Protein AF-A0ABD3X129-F1 (afdb_monomer)

Foldseek 3Di:
DVVVVVVVVVVCCVLPPDPDDDPVCVVVVVVQQQDADPPPRDRVVVVVVVVVVVVVVCVVPPVVPPPPDDDDDDPPDPPQQVVCPPPVNVVVDPDPPDGHGPVPDDDPVPDDDD

Solvent-accessible surface area (backbone atoms only — not comparable to full-atom values): 7382 Å² total; per-residue (Å²): 107,75,70,56,51,51,53,51,54,52,51,47,50,71,76,58,68,76,78,82,68,57,80,89,51,38,66,60,53,52,55,54,30,68,35,62,39,90,86,80,65,43,36,44,49,54,53,56,52,51,51,60,59,52,54,69,67,49,62,70,56,58,64,68,69,73,61,80,83,72,81,95,83,76,86,81,68,89,54,53,41,53,74,51,67,32,79,89,34,50,86,76,44,93,45,95,89,66,68,58,43,63,92,76,52,78,59,76,90,71,65,77,87,126

Radius of gyration: 20.11 Å; Cα contacts (8 Å, |Δi|>4): 41; chains: 1; bounding box: 47×36×54 Å

Structure (mmCIF, N/CA/C/O backbone):
data_AF-A0ABD3X129-F1
#
_entry.id   AF-A0ABD3X129-F1
#
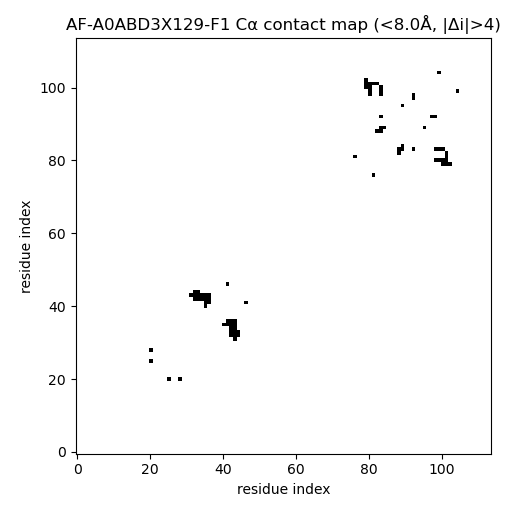loop_
_atom_site.group_PDB
_atom_site.id
_atom_site.type_symbol
_atom_site.label_atom_id
_atom_site.label_alt_id
_atom_site.label_comp_id
_atom_site.label_asym_id
_atom_site.label_entity_id
_atom_site.label_seq_id
_atom_site.pdbx_PDB_ins_code
_atom_site.Cartn_x
_atom_site.Cartn_y
_atom_site.Cartn_z
_atom_site.occupancy
_atom_site.B_iso_or_equiv
_atom_site.auth_seq_id
_atom_site.auth_comp_id
_atom_site.auth_asym_id
_atom_site.auth_atom_id
_atom_site.pdbx_PDB_model_num
ATOM 1 N N . GLU A 1 1 ? 12.332 -19.455 -6.884 1.00 67.25 1 GLU A N 1
ATOM 2 C CA . GLU A 1 1 ? 11.053 -18.719 -6.993 1.00 67.25 1 GLU A CA 1
ATOM 3 C C . GLU A 1 1 ? 10.023 -19.166 -5.957 1.00 67.25 1 GLU A C 1
ATOM 5 O O . GLU A 1 1 ? 9.896 -18.482 -4.957 1.00 67.25 1 GLU A O 1
ATOM 10 N N . GLN A 1 2 ? 9.374 -20.333 -6.084 1.00 81.44 2 GLN A N 1
ATOM 11 C CA . GLN A 1 2 ? 8.295 -20.750 -5.156 1.00 81.44 2 GLN A CA 1
ATOM 12 C C . GLN A 1 2 ? 8.686 -20.782 -3.665 1.00 81.44 2 GLN A C 1
ATOM 14 O O . GLN A 1 2 ? 7.878 -20.457 -2.804 1.00 81.44 2 GLN A O 1
ATOM 19 N N . TYR A 1 3 ? 9.927 -21.161 -3.350 1.00 81.44 3 TYR A N 1
ATOM 20 C CA . TYR A 1 3 ? 10.426 -21.177 -1.971 1.00 81.44 3 TYR A CA 1
ATOM 21 C C . TYR A 1 3 ? 10.643 -19.768 -1.395 1.00 81.44 3 TYR A C 1
ATOM 23 O O . TYR A 1 3 ? 10.397 -19.553 -0.215 1.00 81.44 3 TYR A O 1
ATOM 31 N N . ILE A 1 4 ? 11.074 -18.813 -2.227 1.00 83.25 4 ILE A N 1
ATOM 32 C CA . ILE A 1 4 ? 11.236 -17.404 -1.834 1.00 83.25 4 ILE A CA 1
ATOM 33 C C . ILE A 1 4 ? 9.853 -16.813 -1.572 1.00 83.25 4 ILE A C 1
ATOM 35 O O . ILE A 1 4 ? 9.607 -16.311 -0.483 1.00 83.25 4 ILE A O 1
ATOM 39 N N . PHE A 1 5 ? 8.926 -17.031 -2.506 1.00 85.19 5 PHE A N 1
ATOM 40 C CA . PHE A 1 5 ? 7.536 -16.611 -2.371 1.00 85.19 5 PHE A CA 1
ATOM 41 C C . PHE A 1 5 ? 6.872 -17.152 -1.098 1.00 85.19 5 PHE A C 1
ATOM 43 O O . PHE A 1 5 ? 6.124 -16.441 -0.434 1.00 85.19 5 PHE A O 1
ATOM 50 N N . LEU A 1 6 ? 7.158 -18.400 -0.710 1.00 90.56 6 LEU A N 1
ATOM 51 C CA . LEU A 1 6 ? 6.627 -18.966 0.532 1.00 90.56 6 LEU A CA 1
ATOM 52 C C . LEU A 1 6 ? 7.117 -18.194 1.765 1.00 90.56 6 LEU A C 1
ATOM 54 O O . LEU A 1 6 ? 6.330 -17.935 2.672 1.00 90.56 6 LEU A O 1
ATOM 58 N N . HIS A 1 7 ? 8.398 -17.824 1.804 1.00 87.88 7 HIS A N 1
ATOM 59 C CA . HIS A 1 7 ? 8.946 -17.020 2.898 1.00 87.88 7 HIS A CA 1
ATOM 60 C C . HIS A 1 7 ? 8.384 -15.604 2.897 1.00 87.88 7 HIS A C 1
ATOM 62 O O . HIS A 1 7 ? 8.006 -15.122 3.958 1.00 87.88 7 HIS A O 1
ATOM 68 N N . GLU A 1 8 ? 8.254 -14.976 1.729 1.00 83.69 8 GLU A N 1
ATOM 69 C CA . GLU A 1 8 ? 7.620 -13.659 1.584 1.00 83.69 8 GLU A CA 1
ATOM 70 C C . GLU A 1 8 ? 6.174 -13.686 2.082 1.00 83.69 8 GLU A C 1
ATOM 72 O O . GLU A 1 8 ? 5.809 -12.886 2.937 1.00 83.69 8 GLU A O 1
ATOM 77 N N . THR A 1 9 ? 5.395 -14.686 1.664 1.00 86.94 9 THR A N 1
ATOM 78 C CA . THR A 1 9 ? 4.004 -14.876 2.102 1.00 86.94 9 THR A CA 1
ATOM 79 C C . THR A 1 9 ? 3.910 -15.056 3.620 1.00 86.94 9 THR A C 1
ATOM 81 O O . THR A 1 9 ? 2.992 -14.550 4.260 1.00 86.94 9 THR A O 1
ATOM 84 N N . LEU A 1 10 ? 4.847 -15.793 4.227 1.00 89.00 10 LEU A N 1
ATOM 85 C CA . LEU A 1 10 ? 4.865 -16.002 5.677 1.00 89.00 10 LEU A CA 1
ATOM 86 C C . LEU A 1 10 ? 5.238 -14.730 6.440 1.00 89.00 10 LEU A C 1
ATOM 88 O O . LEU A 1 10 ? 4.653 -14.461 7.489 1.00 89.00 10 LEU A O 1
ATOM 92 N N . VAL A 1 11 ? 6.199 -13.960 5.927 1.00 87.25 11 VAL A N 1
ATOM 93 C CA . VAL A 1 11 ? 6.582 -12.666 6.499 1.00 87.25 11 VAL A CA 1
ATOM 94 C C . VAL A 1 11 ? 5.416 -11.690 6.399 1.00 87.25 11 VAL A C 1
ATOM 96 O O . VAL A 1 11 ? 5.046 -11.097 7.407 1.00 87.25 11 VAL A O 1
ATOM 99 N N . GLU A 1 12 ? 4.786 -11.586 5.230 1.00 84.81 12 GLU A N 1
ATOM 100 C CA . GLU A 1 12 ? 3.608 -10.749 5.009 1.00 84.81 12 GLU A CA 1
ATOM 101 C C . GLU A 1 12 ? 2.481 -11.124 5.977 1.00 84.81 12 GLU A C 1
ATOM 103 O O . GLU A 1 12 ? 1.980 -10.273 6.711 1.00 84.81 12 GLU A O 1
ATOM 108 N N . ALA A 1 13 ? 2.143 -12.413 6.073 1.00 86.44 13 ALA A N 1
ATOM 109 C CA . ALA A 1 13 ? 1.110 -12.886 6.986 1.00 86.44 13 ALA A CA 1
ATOM 110 C C . ALA A 1 13 ? 1.433 -12.555 8.452 1.00 86.44 13 ALA A C 1
ATOM 112 O O . ALA A 1 13 ? 0.535 -12.183 9.206 1.00 86.44 13 ALA A O 1
ATOM 113 N N . LEU A 1 14 ? 2.697 -12.662 8.872 1.00 85.50 14 LEU A N 1
ATOM 114 C CA . LEU A 1 14 ? 3.113 -12.340 10.237 1.00 85.50 14 LEU A CA 1
ATOM 115 C C . LEU A 1 14 ? 3.041 -10.834 10.531 1.00 85.50 14 LEU A C 1
ATOM 117 O O . LEU A 1 14 ? 2.695 -10.457 11.649 1.00 85.50 14 LEU A O 1
ATOM 121 N N . MET A 1 15 ? 3.327 -9.989 9.540 1.00 81.06 15 MET A N 1
ATOM 122 C CA . MET A 1 15 ? 3.307 -8.528 9.679 1.00 81.06 15 MET A CA 1
ATOM 123 C C . MET A 1 15 ? 1.895 -7.925 9.542 1.00 81.06 15 MET A C 1
ATOM 125 O O . MET A 1 15 ? 1.606 -6.925 10.197 1.00 81.06 15 MET A O 1
ATOM 129 N N . LEU A 1 16 ? 1.012 -8.529 8.733 1.00 78.00 16 LEU A N 1
ATOM 130 C CA . LEU A 1 16 ? -0.314 -7.997 8.361 1.00 78.00 16 LEU A CA 1
ATOM 131 C C . LEU A 1 16 ? -1.509 -8.750 8.968 1.00 78.00 16 LEU A C 1
ATOM 133 O O . LEU A 1 16 ? -2.660 -8.478 8.620 1.00 78.00 16 LEU A O 1
ATOM 137 N N . SER A 1 17 ? -1.275 -9.710 9.863 1.00 68.12 17 SER A N 1
ATOM 138 C CA . SER A 1 17 ? -2.347 -10.513 10.465 1.00 68.12 17 SER A CA 1
ATOM 139 C C . SER A 1 17 ? -3.480 -9.650 11.054 1.00 68.12 17 SER A C 1
ATOM 141 O O . SER A 1 17 ? -3.286 -8.960 12.051 1.00 68.12 17 SER A O 1
ATOM 143 N N . GLY A 1 18 ? -4.694 -9.770 10.495 1.00 70.75 18 GLY A N 1
ATOM 144 C CA . GLY A 1 18 ? -5.937 -9.306 11.131 1.00 70.75 18 GLY A CA 1
ATOM 145 C C . GLY A 1 18 ? -6.474 -7.931 10.716 1.00 70.75 18 GLY A C 1
ATOM 146 O O . GLY A 1 18 ? -7.262 -7.361 11.467 1.00 70.75 18 GLY A O 1
ATOM 147 N N . THR A 1 19 ? -6.102 -7.402 9.546 1.00 77.50 19 THR A N 1
ATOM 148 C CA . THR A 1 19 ? -6.636 -6.120 9.031 1.00 77.50 19 THR A CA 1
ATOM 149 C C . THR A 1 19 ? -8.083 -6.209 8.527 1.00 77.50 19 THR A C 1
ATOM 151 O O . THR A 1 19 ? -8.805 -5.207 8.522 1.00 77.50 19 THR A O 1
ATOM 154 N N . ASP A 1 20 ? -8.553 -7.406 8.167 1.00 82.75 20 ASP A N 1
ATOM 155 C CA . ASP A 1 20 ? -9.934 -7.624 7.742 1.00 82.75 20 ASP A CA 1
ATOM 156 C C . ASP A 1 20 ? -10.917 -7.451 8.905 1.00 82.75 20 ASP A C 1
ATOM 158 O O . ASP A 1 20 ? -10.908 -8.185 9.896 1.00 82.75 20 ASP A O 1
ATOM 162 N N . THR A 1 21 ? -11.832 -6.494 8.753 1.00 84.81 21 THR A N 1
ATOM 163 C CA . THR A 1 21 ? -12.859 -6.194 9.752 1.00 84.81 21 THR A CA 1
ATOM 164 C C . THR A 1 21 ? -14.250 -6.317 9.144 1.00 84.81 21 THR A C 1
ATOM 166 O O . THR A 1 21 ? -14.584 -5.663 8.157 1.00 84.81 21 THR A O 1
ATOM 169 N N . ALA A 1 22 ? -15.102 -7.132 9.766 1.00 89.19 22 ALA A N 1
ATOM 170 C CA . ALA A 1 22 ? -16.511 -7.209 9.402 1.00 89.19 22 ALA A CA 1
ATOM 171 C C . ALA A 1 22 ? -17.230 -5.873 9.688 1.00 89.19 22 ALA A C 1
ATOM 173 O O . ALA A 1 22 ? -16.934 -5.185 10.668 1.00 89.19 22 ALA A O 1
ATOM 174 N N . SER A 1 23 ? -18.193 -5.499 8.839 1.00 88.62 23 SER A N 1
ATOM 175 C CA . SER A 1 23 ? -18.838 -4.174 8.891 1.00 88.62 23 SER A CA 1
ATOM 176 C C . SER A 1 23 ? -19.522 -3.859 10.227 1.00 88.62 23 SER A C 1
ATOM 178 O O . SER A 1 23 ? -19.632 -2.691 10.589 1.00 88.62 23 SER A O 1
ATOM 180 N N . ASP A 1 24 ? -19.993 -4.873 10.948 1.00 92.31 24 ASP A N 1
ATOM 181 C CA . ASP A 1 24 ? -20.614 -4.757 12.271 1.00 92.31 24 ASP A CA 1
ATOM 182 C C . ASP A 1 24 ? -19.605 -4.391 13.370 1.00 92.31 24 ASP A C 1
ATOM 184 O O . ASP A 1 24 ? -19.961 -3.736 14.349 1.00 92.31 24 ASP A O 1
ATOM 188 N N . LYS A 1 25 ? -18.335 -4.768 13.193 1.00 90.06 25 LYS A N 1
ATOM 189 C CA . LYS A 1 25 ? -17.239 -4.487 14.130 1.00 90.06 25 LYS A CA 1
ATOM 190 C C . LYS A 1 25 ? -16.483 -3.204 13.802 1.00 90.06 25 LYS A C 1
ATOM 192 O O . LYS A 1 25 ? -15.824 -2.657 14.686 1.00 90.06 25 LYS A O 1
ATOM 197 N N . PHE A 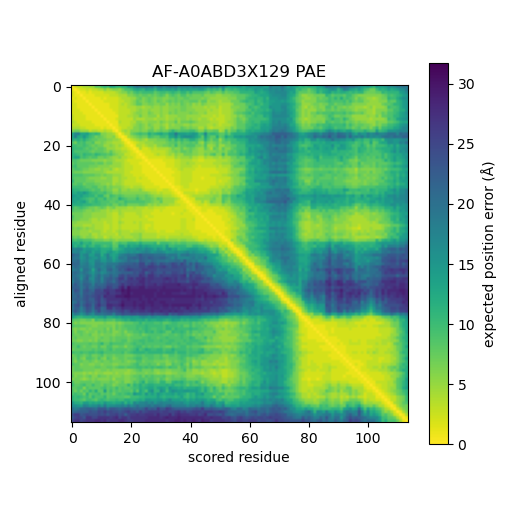1 26 ? -16.612 -2.703 12.573 1.00 91.50 26 PHE A N 1
ATOM 198 C CA . PHE A 1 26 ? -15.904 -1.514 12.099 1.00 91.50 26 PHE A CA 1
ATOM 199 C C . PHE A 1 26 ? -16.023 -0.294 13.029 1.00 91.50 26 PHE A C 1
ATOM 201 O O . PHE A 1 26 ? -14.988 0.302 13.309 1.00 91.50 26 PHE A O 1
ATOM 208 N N . PRO A 1 27 ? -17.202 0.080 13.575 1.00 92.94 27 PRO A N 1
ATOM 209 C CA . PRO A 1 27 ? -17.295 1.254 14.447 1.00 92.94 27 PRO A CA 1
ATOM 210 C C . PRO A 1 27 ? -16.401 1.161 15.690 1.00 92.94 27 PRO A C 1
ATOM 212 O O . PRO A 1 27 ? -15.785 2.150 16.080 1.00 92.94 27 PRO A O 1
ATOM 215 N N . ASN A 1 28 ? -16.294 -0.035 16.276 1.00 92.12 28 ASN A N 1
ATOM 216 C CA . ASN A 1 28 ? -15.462 -0.271 17.455 1.00 92.12 28 ASN A CA 1
ATOM 217 C C . ASN A 1 28 ? -13.972 -0.247 17.090 1.00 92.12 28 ASN A C 1
ATOM 219 O O . ASN A 1 28 ? -13.192 0.408 17.773 1.00 92.12 28 ASN A O 1
ATOM 223 N N . VAL A 1 29 ? -13.593 -0.899 15.983 1.00 90.44 29 VAL A N 1
ATOM 224 C CA . VAL A 1 29 ? -12.208 -0.895 15.474 1.00 90.44 29 VAL A CA 1
ATOM 225 C C . VAL A 1 29 ? -11.768 0.521 15.111 1.00 90.44 29 VAL A C 1
ATOM 227 O O . VAL A 1 29 ? -10.671 0.945 15.453 1.00 90.44 29 VAL A O 1
ATOM 230 N N . PHE A 1 30 ? -12.636 1.302 14.472 1.00 91.69 30 PHE A N 1
ATOM 231 C CA . PHE A 1 30 ? -12.335 2.686 14.135 1.00 91.69 30 PHE A CA 1
ATOM 232 C C . PHE A 1 30 ? -12.140 3.552 15.382 1.00 91.69 30 PHE A C 1
ATOM 234 O O . PHE A 1 30 ? -11.229 4.376 15.420 1.00 91.69 30 PHE A O 1
ATOM 241 N N . GLN A 1 31 ? -12.960 3.358 16.417 1.00 93.31 31 GLN A N 1
ATOM 242 C CA . GLN A 1 31 ? -12.781 4.069 17.679 1.00 93.31 31 GLN A CA 1
ATOM 243 C C . GLN A 1 31 ? -11.448 3.709 18.342 1.00 93.31 31 GLN A C 1
ATOM 245 O O . GLN A 1 31 ? -10.749 4.606 18.808 1.00 93.31 31 GLN A O 1
ATOM 250 N N . GLU A 1 32 ? -11.071 2.433 18.316 1.00 91.00 32 GLU A N 1
ATOM 251 C CA . GLU A 1 32 ? -9.769 1.976 18.792 1.00 91.00 32 GLU A CA 1
ATOM 252 C C . GLU A 1 32 ? -8.618 2.616 18.001 1.00 91.00 32 GLU A C 1
ATOM 254 O O . GLU A 1 32 ? -7.649 3.087 18.591 1.00 91.00 32 GLU A O 1
ATOM 259 N N . LEU A 1 33 ? -8.731 2.718 16.675 1.00 91.38 33 LEU A N 1
ATOM 260 C CA . LEU A 1 33 ? -7.710 3.341 15.826 1.00 91.38 33 LEU A CA 1
ATOM 261 C C . LEU A 1 33 ? -7.469 4.830 16.148 1.00 91.38 33 LEU A C 1
ATOM 263 O O . LEU A 1 33 ? -6.394 5.363 15.858 1.00 91.38 33 LEU A O 1
ATOM 267 N N . LEU A 1 34 ? -8.446 5.504 16.761 1.00 93.88 34 LEU A N 1
ATOM 268 C CA . LEU A 1 34 ? -8.332 6.888 17.232 1.00 93.88 34 LEU A CA 1
ATOM 269 C C . LEU A 1 34 ? -7.732 7.009 18.640 1.00 93.88 34 LEU A C 1
ATOM 271 O O . LEU A 1 34 ? -7.520 8.124 19.125 1.00 93.88 34 LEU A O 1
ATOM 275 N N . GLU A 1 35 ? -7.452 5.897 19.313 1.00 93.94 35 GLU A N 1
ATOM 276 C CA . GLU A 1 35 ? -6.726 5.912 20.574 1.00 93.94 35 GLU A CA 1
ATOM 277 C C . GLU A 1 35 ? -5.242 6.189 20.333 1.00 93.94 35 GLU A C 1
ATOM 279 O O . GLU A 1 35 ? -4.662 5.848 19.295 1.00 93.94 35 GLU A O 1
ATOM 284 N N . ARG A 1 36 ? -4.616 6.835 21.318 1.00 93.38 36 ARG A N 1
ATOM 285 C CA . ARG A 1 36 ? -3.170 7.029 21.313 1.00 93.38 36 ARG A CA 1
ATOM 286 C C . ARG A 1 36 ? -2.496 5.799 21.878 1.00 93.38 36 ARG A C 1
ATOM 288 O O . ARG A 1 36 ? -2.871 5.317 22.944 1.00 93.38 36 ARG A O 1
ATOM 295 N N . ASP A 1 37 ? -1.472 5.356 21.178 1.00 90.94 37 ASP A N 1
ATOM 296 C CA . ASP A 1 37 ? -0.567 4.347 21.679 1.00 90.94 37 ASP A CA 1
ATOM 297 C C . ASP A 1 37 ? 0.262 4.906 22.851 1.00 90.94 37 ASP A C 1
ATOM 299 O O . ASP A 1 37 ? 0.709 6.059 22.831 1.00 90.94 37 ASP A O 1
ATOM 303 N N . SER A 1 38 ? 0.435 4.099 23.899 1.00 88.19 38 SER A N 1
ATOM 304 C CA . SER A 1 38 ? 1.091 4.516 25.143 1.00 88.19 38 SER A CA 1
ATOM 305 C C . SER A 1 38 ? 2.603 4.681 25.012 1.00 88.19 38 SER A C 1
ATOM 307 O O . SER A 1 38 ? 3.200 5.387 25.823 1.00 88.19 38 SER A O 1
ATOM 309 N N . GLU A 1 39 ? 3.219 4.038 24.020 1.00 88.94 39 GLU A N 1
ATOM 310 C CA . GLU A 1 39 ? 4.670 4.049 23.830 1.00 88.94 39 GLU A CA 1
ATOM 311 C C . GLU A 1 39 ? 5.100 5.180 22.891 1.00 88.94 39 GLU A C 1
ATOM 313 O O . GLU A 1 39 ? 5.974 5.980 23.223 1.00 88.94 39 GLU A O 1
ATOM 318 N N . SER A 1 40 ? 4.453 5.285 21.731 1.00 86.25 40 SER A N 1
ATOM 319 C CA . SER A 1 40 ? 4.784 6.265 20.691 1.00 86.25 40 SER A CA 1
ATOM 320 C C . SER A 1 40 ? 4.057 7.604 20.850 1.00 86.25 40 SER A C 1
ATOM 322 O O . SER A 1 40 ? 4.482 8.616 20.288 1.00 86.25 40 SER A O 1
ATOM 324 N N . GLY A 1 41 ? 2.929 7.629 21.571 1.00 89.25 41 GLY A N 1
ATOM 325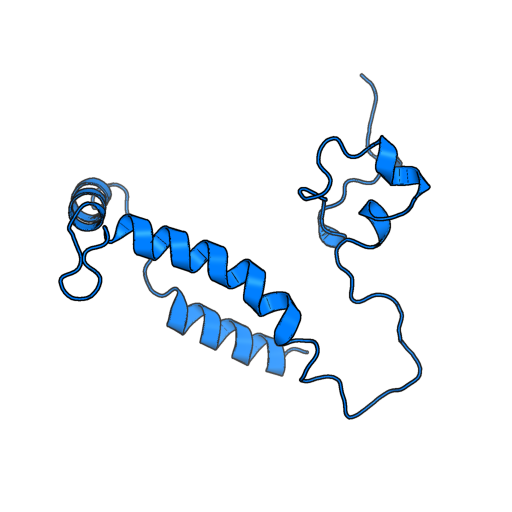 C CA . GLY A 1 41 ? 2.043 8.792 21.678 1.00 89.25 41 GLY A CA 1
ATOM 326 C C . GLY A 1 41 ? 1.292 9.144 20.385 1.00 89.25 41 GLY A C 1
ATOM 327 O O . GLY A 1 41 ? 0.532 10.124 20.372 1.00 89.25 41 GLY A O 1
ATOM 328 N N . LYS A 1 42 ? 1.486 8.377 19.305 1.00 91.94 42 LYS A N 1
ATOM 329 C CA . LYS A 1 42 ? 0.793 8.527 18.018 1.00 91.94 42 LYS A CA 1
ATOM 330 C C . LYS A 1 42 ? -0.576 7.856 18.068 1.00 91.94 42 LYS A C 1
ATOM 332 O O . LYS A 1 42 ? -0.838 7.016 18.925 1.00 91.94 42 LYS A O 1
ATOM 337 N N . LEU A 1 43 ? -1.468 8.246 17.162 1.00 92.25 43 LEU A N 1
ATOM 338 C CA . LEU A 1 43 ? -2.717 7.506 16.971 1.00 92.25 43 LEU A CA 1
ATOM 339 C C . LEU A 1 43 ? -2.396 6.128 16.393 1.00 92.25 43 LEU A C 1
ATOM 341 O O . LEU A 1 43 ? -1.545 6.032 15.509 1.00 92.25 43 LEU A O 1
ATOM 345 N N . LYS A 1 44 ? -3.117 5.087 16.813 1.00 90.19 44 LYS A N 1
ATOM 346 C CA . LYS A 1 44 ? -2.993 3.757 16.195 1.00 90.19 44 LYS A CA 1
ATOM 347 C C . LYS A 1 44 ? -3.207 3.823 14.674 1.00 90.19 44 LYS A C 1
ATOM 349 O O . LYS A 1 44 ? -2.459 3.213 13.923 1.00 90.19 44 LYS A O 1
ATOM 354 N N . LEU A 1 45 ? -4.120 4.679 14.205 1.00 92.56 45 LEU A N 1
ATOM 355 C CA . LEU A 1 45 ? -4.312 4.959 12.776 1.00 92.56 45 LEU A CA 1
ATOM 356 C C . LEU A 1 45 ? -3.057 5.516 12.080 1.00 92.56 45 LEU A C 1
ATOM 358 O O . LEU A 1 45 ? -2.805 5.208 10.920 1.00 92.56 45 LEU A O 1
ATOM 362 N N . GLN A 1 46 ? -2.280 6.361 12.761 1.00 91.62 46 GLN A N 1
ATOM 363 C CA . GLN A 1 46 ? -1.037 6.898 12.199 1.00 91.62 46 GLN A CA 1
ATOM 364 C C . GLN A 1 46 ? 0.032 5.815 12.094 1.00 91.62 46 GLN A C 1
ATOM 366 O O . GLN A 1 46 ? 0.760 5.796 11.111 1.00 91.62 46 GLN A O 1
ATOM 371 N N . LEU A 1 47 ? 0.098 4.908 13.071 1.00 89.44 47 LEU A N 1
ATOM 372 C CA . LEU A 1 47 ? 1.010 3.765 13.027 1.00 89.44 47 LEU A CA 1
ATOM 373 C C . LEU A 1 47 ? 0.667 2.825 11.864 1.00 89.44 47 LEU A C 1
ATOM 375 O O . LEU A 1 47 ? 1.561 2.407 11.136 1.00 89.44 47 LEU A O 1
ATOM 379 N N . GLU A 1 48 ? -0.623 2.562 11.637 1.00 88.38 48 GLU A N 1
ATOM 380 C CA . GLU A 1 48 ? -1.093 1.791 10.478 1.00 88.38 48 GLU A CA 1
ATOM 381 C C . GLU A 1 48 ? -0.706 2.458 9.148 1.00 88.38 48 GLU A C 1
ATOM 383 O O . GLU A 1 48 ? -0.237 1.789 8.231 1.00 88.38 48 GLU A O 1
ATOM 388 N N . TYR A 1 49 ? -0.842 3.783 9.048 1.00 89.81 49 TYR A N 1
ATOM 389 C CA . TYR A 1 49 ? -0.422 4.528 7.859 1.00 89.81 49 TYR A CA 1
ATOM 390 C C . TYR A 1 49 ? 1.098 4.489 7.644 1.00 89.81 49 TYR A C 1
ATOM 392 O O . TYR A 1 49 ? 1.558 4.287 6.524 1.00 89.81 49 TYR A O 1
ATOM 400 N N . GLU A 1 50 ? 1.884 4.661 8.707 1.00 88.00 50 GLU A N 1
ATOM 401 C CA . GLU A 1 50 ? 3.349 4.594 8.639 1.00 88.00 50 GLU A CA 1
ATOM 402 C C . GLU A 1 50 ? 3.834 3.202 8.218 1.00 88.00 50 GLU A C 1
ATOM 404 O O . GLU A 1 50 ? 4.786 3.094 7.442 1.00 88.00 50 GLU A O 1
ATOM 409 N N . ARG A 1 51 ? 3.144 2.138 8.654 1.00 83.75 51 ARG A N 1
ATOM 410 C CA . ARG A 1 51 ? 3.429 0.770 8.203 1.00 83.75 51 ARG A CA 1
ATOM 411 C C . ARG A 1 51 ? 3.320 0.649 6.681 1.00 83.75 51 ARG A C 1
ATOM 413 O O . ARG A 1 51 ? 4.261 0.158 6.068 1.00 83.75 51 ARG A O 1
ATOM 420 N N . LEU A 1 52 ? 2.245 1.174 6.083 1.00 83.00 52 LEU A N 1
ATOM 421 C CA . LEU A 1 52 ? 2.051 1.159 4.625 1.00 83.00 52 LEU A CA 1
ATOM 422 C C . LEU A 1 52 ? 3.173 1.900 3.884 1.00 83.00 52 LEU A C 1
ATOM 424 O O . LEU A 1 52 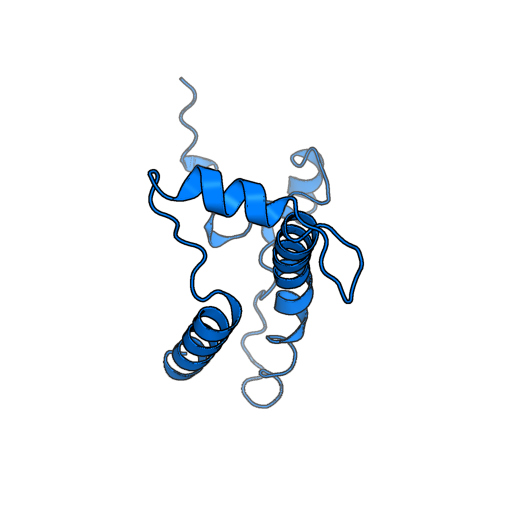? 3.620 1.456 2.836 1.00 83.00 52 LEU A O 1
ATOM 428 N N . THR A 1 53 ? 3.667 3.016 4.430 1.00 80.62 53 THR A N 1
ATOM 429 C CA . THR A 1 53 ? 4.748 3.779 3.779 1.00 80.62 53 THR A CA 1
ATOM 430 C C . THR A 1 53 ? 6.119 3.104 3.862 1.00 80.62 53 THR A C 1
ATOM 432 O O . THR A 1 53 ? 6.961 3.331 3.000 1.00 80.62 53 THR A O 1
ATOM 435 N N . HIS A 1 54 ? 6.359 2.271 4.878 1.00 70.00 54 HIS A N 1
ATOM 436 C CA . HIS A 1 54 ? 7.625 1.547 5.028 1.00 70.00 54 HIS A CA 1
ATOM 437 C C . HIS A 1 54 ? 7.718 0.282 4.161 1.00 70.00 54 HIS A C 1
ATOM 439 O O . HIS A 1 54 ? 8.822 -0.227 3.953 1.00 70.00 54 HIS A O 1
ATOM 445 N N . GLU A 1 55 ? 6.595 -0.228 3.653 1.00 62.84 55 GLU A N 1
ATOM 446 C CA . GLU A 1 55 ? 6.578 -1.326 2.678 1.00 62.84 55 GLU A CA 1
ATOM 447 C C . GLU A 1 55 ? 7.189 -0.876 1.338 1.00 62.84 55 GLU A C 1
ATOM 449 O O . GLU A 1 55 ? 8.030 -1.588 0.785 1.00 62.84 55 GLU A O 1
ATOM 454 N N . ASP A 1 56 ? 6.889 0.351 0.896 1.00 59.50 56 ASP A N 1
ATOM 455 C CA . ASP A 1 56 ? 7.441 0.945 -0.333 1.00 59.50 56 ASP A CA 1
ATOM 456 C C . ASP A 1 56 ? 8.970 1.155 -0.265 1.00 59.50 56 ASP A C 1
ATOM 458 O O . ASP A 1 56 ? 9.680 0.936 -1.245 1.00 59.50 56 ASP A O 1
ATOM 462 N N . GLU A 1 57 ? 9.506 1.566 0.891 1.00 55.94 57 GLU A N 1
ATOM 463 C CA . GLU A 1 57 ? 10.937 1.891 1.047 1.00 55.94 57 GLU A CA 1
ATOM 464 C C . GLU A 1 57 ? 11.838 0.646 1.146 1.00 55.94 57 GLU A C 1
ATOM 466 O O . GLU A 1 57 ? 13.000 0.674 0.735 1.00 55.94 57 GLU A O 1
ATOM 471 N N . ASN A 1 58 ? 11.327 -0.461 1.694 1.00 50.88 58 ASN A N 1
ATOM 472 C CA . ASN A 1 58 ? 12.129 -1.662 1.941 1.00 50.88 58 ASN A CA 1
ATOM 473 C C . ASN A 1 58 ? 12.166 -2.632 0.750 1.00 50.88 58 ASN A C 1
ATOM 475 O O . ASN A 1 58 ? 13.126 -3.402 0.639 1.00 50.88 58 ASN A O 1
ATOM 479 N N . HIS A 1 59 ? 11.191 -2.573 -0.164 1.00 52.25 59 HIS A N 1
ATOM 480 C CA . HIS A 1 59 ? 11.133 -3.459 -1.333 1.00 52.25 59 HIS A CA 1
ATOM 481 C C . HIS A 1 59 ? 12.327 -3.263 -2.294 1.00 52.25 59 HIS A C 1
ATOM 483 O O . HIS A 1 59 ? 12.776 -4.212 -2.935 1.00 52.25 59 HIS A O 1
ATOM 489 N N . GLU A 1 60 ? 12.929 -2.065 -2.324 1.00 50.22 60 GLU A N 1
ATOM 490 C CA . GLU A 1 60 ? 14.127 -1.767 -3.128 1.00 50.22 60 GLU A CA 1
ATOM 491 C C . GLU A 1 60 ? 15.415 -2.414 -2.561 1.00 50.22 60 GLU A C 1
ATOM 493 O O . GLU A 1 60 ? 16.360 -2.688 -3.301 1.00 50.22 60 GLU A O 1
ATOM 498 N N . THR A 1 61 ? 15.472 -2.718 -1.256 1.00 47.62 61 THR A N 1
ATOM 499 C CA . THR A 1 61 ? 16.721 -3.146 -0.585 1.00 47.62 61 THR A CA 1
ATOM 500 C C . THR A 1 61 ? 16.890 -4.662 -0.441 1.00 47.62 61 THR A C 1
ATOM 502 O O . THR A 1 61 ? 18.022 -5.161 -0.461 1.00 47.62 61 THR A O 1
ATOM 505 N N . VAL A 1 62 ? 15.791 -5.416 -0.334 1.00 48.16 62 VAL A N 1
ATOM 506 C CA . VAL A 1 62 ? 15.828 -6.871 -0.086 1.00 48.16 62 VAL A CA 1
ATOM 507 C C . VAL A 1 62 ? 16.211 -7.656 -1.349 1.00 48.16 62 VAL A C 1
ATOM 509 O O . VAL A 1 62 ? 17.015 -8.585 -1.285 1.00 48.16 62 VAL A O 1
ATOM 512 N N . TYR A 1 63 ? 15.741 -7.237 -2.525 1.00 45.59 63 TYR A N 1
ATOM 513 C CA . TYR A 1 63 ? 16.058 -7.907 -3.796 1.00 45.59 63 TYR A CA 1
ATOM 514 C C . TYR A 1 63 ? 17.494 -7.659 -4.289 1.00 45.59 63 TYR A C 1
ATOM 516 O O . TYR A 1 63 ? 18.093 -8.523 -4.941 1.00 45.59 63 TYR A O 1
ATOM 524 N N . ALA A 1 64 ? 18.088 -6.523 -3.909 1.00 46.03 64 ALA A N 1
ATOM 525 C CA . ALA A 1 64 ? 19.470 -6.181 -4.239 1.00 46.03 64 ALA A CA 1
ATOM 526 C C . ALA A 1 64 ? 20.508 -7.021 -3.471 1.00 46.03 64 ALA A C 1
ATOM 528 O O . ALA A 1 64 ? 21.643 -7.162 -3.924 1.00 46.03 64 ALA A O 1
ATOM 529 N N . SER A 1 65 ? 20.144 -7.581 -2.313 1.00 45.28 65 SER A N 1
ATOM 530 C CA . SER A 1 65 ? 21.085 -8.258 -1.408 1.00 45.28 65 SER A CA 1
ATOM 531 C C . SER A 1 65 ? 21.045 -9.792 -1.467 1.00 45.28 65 SER A C 1
ATOM 533 O O . SER A 1 65 ? 21.982 -10.430 -0.997 1.00 45.28 65 SER A O 1
ATOM 535 N N . ILE A 1 66 ? 20.024 -10.394 -2.089 1.00 48.69 66 ILE A N 1
ATOM 536 C CA . ILE A 1 66 ? 19.899 -11.861 -2.245 1.00 48.69 66 ILE A CA 1
ATOM 537 C C . ILE A 1 66 ? 20.474 -12.355 -3.591 1.00 48.69 66 ILE A C 1
ATOM 539 O O . ILE A 1 66 ? 20.816 -13.527 -3.735 1.00 48.69 66 ILE A O 1
ATOM 543 N N . SER A 1 67 ? 20.641 -11.463 -4.571 1.0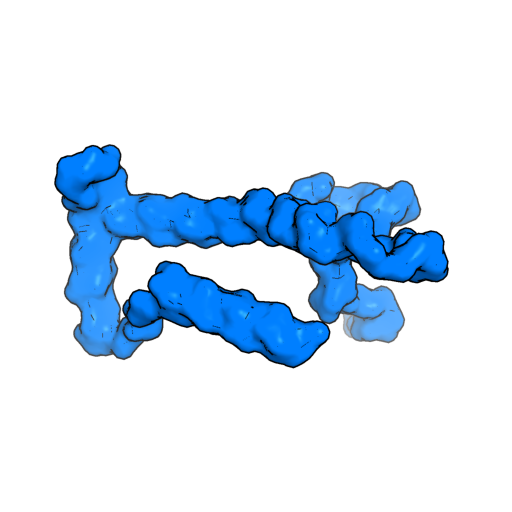0 45.09 67 SER A N 1
ATOM 544 C CA . SER A 1 67 ? 20.972 -11.817 -5.963 1.00 45.09 67 SER A CA 1
ATOM 545 C C . SER A 1 67 ? 22.477 -11.822 -6.289 1.00 45.09 67 SER A C 1
ATOM 547 O O . SER A 1 67 ? 22.852 -11.900 -7.453 1.00 45.09 67 SER A O 1
ATOM 549 N N . THR A 1 68 ? 23.369 -11.709 -5.300 1.00 44.78 68 THR A N 1
ATOM 550 C CA . THR A 1 68 ? 24.802 -11.454 -5.546 1.00 44.78 68 THR A CA 1
ATOM 551 C C . THR A 1 68 ? 25.683 -12.684 -5.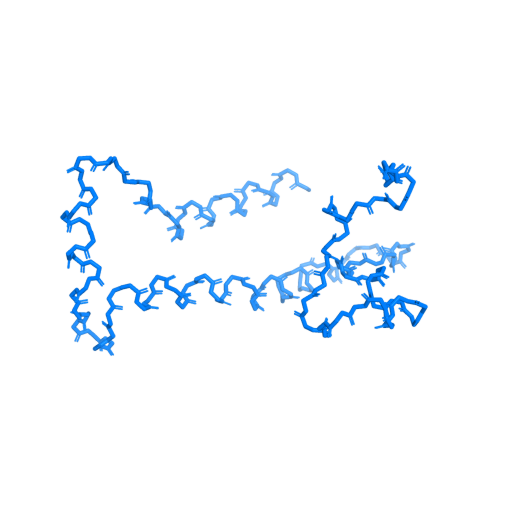777 1.00 44.78 68 THR A C 1
ATOM 553 O O . THR A 1 68 ? 26.887 -12.497 -5.941 1.00 44.78 68 THR A O 1
ATOM 556 N N . GLU A 1 69 ? 25.159 -13.916 -5.835 1.00 52.94 69 GLU A N 1
ATOM 557 C CA . GLU A 1 69 ? 26.047 -15.092 -5.945 1.00 52.94 69 GLU A CA 1
ATOM 558 C C . GLU A 1 69 ? 25.886 -16.021 -7.150 1.00 52.94 69 GLU A C 1
ATOM 560 O O . GLU A 1 69 ? 26.789 -16.826 -7.340 1.00 52.94 69 GLU A O 1
ATOM 565 N N . ASN A 1 70 ? 24.879 -15.912 -8.025 1.00 47.59 70 ASN A N 1
ATOM 566 C CA . ASN A 1 70 ? 24.872 -16.711 -9.262 1.00 47.59 70 ASN A CA 1
ATOM 567 C C . ASN A 1 70 ? 24.201 -15.966 -10.428 1.00 47.59 70 ASN A C 1
ATOM 569 O O . ASN A 1 70 ? 23.123 -15.411 -10.258 1.00 47.59 70 ASN A O 1
ATOM 573 N N . ASP A 1 71 ? 24.850 -16.031 -11.595 1.00 44.00 71 ASP A N 1
ATOM 574 C CA . ASP A 1 71 ? 24.364 -15.687 -12.945 1.00 44.00 71 ASP A CA 1
ATOM 575 C C . ASP A 1 71 ? 24.610 -14.241 -13.440 1.00 44.00 71 ASP A C 1
ATOM 577 O O . ASP A 1 71 ? 23.838 -13.309 -13.245 1.00 44.00 71 ASP A O 1
ATOM 581 N N . LEU A 1 72 ? 25.741 -14.078 -14.141 1.00 51.78 72 LEU A N 1
ATOM 582 C CA . LEU A 1 72 ? 26.287 -12.827 -14.690 1.00 51.78 72 LEU A CA 1
ATOM 583 C C . LEU A 1 72 ? 25.781 -12.447 -16.102 1.00 51.78 72 LEU A C 1
ATOM 585 O O . LEU A 1 72 ? 26.324 -11.506 -16.675 1.00 51.78 72 LEU A O 1
ATOM 589 N N . ASP A 1 73 ? 24.761 -13.111 -16.663 1.00 45.81 73 ASP A N 1
ATOM 590 C CA . ASP A 1 73 ? 24.377 -12.930 -18.082 1.00 45.81 73 ASP A CA 1
ATOM 591 C C . ASP A 1 73 ? 22.923 -12.463 -18.351 1.00 45.81 73 ASP A C 1
ATOM 593 O O . ASP A 1 73 ? 22.554 -12.293 -19.510 1.00 45.81 73 ASP A O 1
ATOM 597 N N . GLU A 1 74 ? 22.106 -12.144 -17.335 1.00 49.56 74 GLU A N 1
ATOM 598 C CA . GLU A 1 74 ? 20.746 -11.583 -17.526 1.00 49.56 74 GLU A CA 1
ATOM 599 C C . GLU A 1 74 ? 20.502 -10.324 -16.670 1.00 49.56 74 GLU A C 1
ATOM 601 O O . GLU A 1 74 ? 19.653 -10.270 -15.787 1.00 49.56 74 GLU A O 1
ATOM 606 N N . ALA A 1 75 ? 21.249 -9.253 -16.944 1.00 44.62 75 ALA A N 1
ATOM 607 C CA . ALA A 1 75 ? 21.065 -7.945 -16.305 1.00 44.62 75 ALA A CA 1
ATOM 608 C C . ALA A 1 75 ? 19.965 -7.081 -16.973 1.00 44.62 75 ALA A C 1
ATOM 610 O O . ALA A 1 75 ? 20.087 -5.853 -17.033 1.00 44.62 75 ALA A O 1
ATOM 611 N N . GLU A 1 76 ? 18.890 -7.682 -17.497 1.00 47.69 76 GLU A N 1
ATOM 612 C CA . GLU A 1 76 ? 17.761 -6.928 -18.062 1.00 47.69 76 GLU A CA 1
ATOM 613 C C . GLU A 1 76 ? 16.711 -6.572 -16.993 1.00 47.69 76 GLU A C 1
ATOM 615 O O . GLU A 1 76 ? 15.686 -7.216 -16.810 1.00 47.69 76 GLU A O 1
ATOM 620 N N . SER A 1 77 ? 16.934 -5.418 -16.359 1.00 52.53 77 SER A N 1
ATOM 621 C CA . SER A 1 77 ? 15.909 -4.514 -15.811 1.00 52.53 77 SER A CA 1
ATOM 622 C C . SER A 1 77 ? 15.002 -5.040 -14.681 1.00 52.53 77 SER A C 1
ATOM 624 O O . SER A 1 77 ? 13.792 -5.206 -14.841 1.00 52.53 77 SER A O 1
ATOM 626 N N . GLN A 1 78 ? 15.554 -5.119 -13.470 1.00 61.16 78 GLN A N 1
ATOM 627 C CA . GLN A 1 78 ? 14.757 -5.139 -12.231 1.00 61.16 78 GLN A CA 1
ATOM 628 C C . GLN A 1 78 ? 14.088 -3.783 -11.904 1.00 61.16 78 GLN A C 1
ATOM 630 O O . GLN A 1 78 ? 13.348 -3.687 -10.934 1.00 61.16 78 GLN A O 1
ATOM 635 N N . ASP A 1 79 ? 14.316 -2.720 -12.691 1.00 75.69 79 ASP A N 1
ATOM 636 C CA . ASP A 1 79 ? 13.635 -1.431 -12.482 1.00 75.69 79 ASP A CA 1
ATOM 637 C C . ASP A 1 79 ? 12.177 -1.509 -12.972 1.00 75.69 79 ASP A C 1
ATOM 639 O O . ASP A 1 79 ? 11.899 -1.421 -14.176 1.00 75.69 79 ASP A O 1
ATOM 643 N N . GLU A 1 80 ? 11.248 -1.660 -12.024 1.00 82.25 80 GLU A N 1
ATOM 644 C CA . GLU A 1 80 ? 9.791 -1.716 -12.228 1.00 82.25 80 GLU A CA 1
ATOM 645 C C . GLU A 1 80 ? 9.259 -0.516 -13.033 1.00 82.25 80 GLU A C 1
ATOM 647 O O . GLU A 1 80 ? 8.264 -0.624 -13.747 1.00 82.25 80 GLU A O 1
ATOM 652 N N . PHE A 1 81 ? 9.967 0.616 -13.003 1.00 86.38 81 PHE A N 1
ATOM 653 C CA . PHE A 1 81 ? 9.570 1.860 -13.659 1.00 86.38 81 PHE A CA 1
ATOM 654 C C . PHE A 1 81 ? 10.412 2.192 -14.899 1.00 86.38 81 PHE A C 1
ATOM 656 O O . PHE A 1 81 ? 10.328 3.315 -15.410 1.00 86.38 81 PHE A O 1
ATOM 663 N N . ALA A 1 82 ? 11.226 1.253 -15.400 1.00 86.38 82 ALA A N 1
ATOM 664 C CA . ALA A 1 82 ? 12.160 1.480 -16.509 1.00 86.38 82 ALA A CA 1
ATOM 665 C C . ALA A 1 82 ? 11.496 2.146 -17.728 1.00 86.38 82 ALA A C 1
ATOM 667 O O . ALA A 1 82 ? 12.017 3.120 -18.277 1.00 86.38 82 ALA A O 1
ATOM 668 N N . ASP A 1 83 ? 10.311 1.674 -18.125 1.00 86.44 83 ASP A N 1
ATOM 669 C CA . ASP A 1 83 ? 9.572 2.205 -19.273 1.00 86.44 83 ASP A CA 1
ATOM 670 C C . ASP A 1 83 ? 9.037 3.617 -19.037 1.00 86.44 83 ASP A C 1
ATOM 672 O O . ASP A 1 83 ? 9.103 4.478 -19.924 1.00 86.44 83 ASP A O 1
ATOM 676 N N . ALA A 1 84 ? 8.539 3.881 -17.831 1.00 86.94 84 ALA A N 1
ATOM 677 C CA . ALA A 1 84 ? 8.034 5.191 -17.447 1.00 86.94 84 ALA A CA 1
ATOM 678 C C . ALA A 1 84 ? 9.162 6.234 -17.336 1.00 86.94 84 ALA A C 1
ATOM 680 O O . ALA A 1 84 ? 8.942 7.409 -17.641 1.00 86.94 84 ALA A O 1
ATOM 681 N N . LYS A 1 85 ? 10.375 5.803 -16.960 1.00 89.06 85 LYS A N 1
ATOM 682 C CA . LYS A 1 85 ? 11.582 6.638 -16.832 1.00 89.06 85 LYS A CA 1
ATOM 683 C C . LYS A 1 85 ? 12.272 6.948 -18.169 1.00 89.06 85 LYS A C 1
ATOM 685 O O . LYS A 1 85 ? 13.154 7.811 -18.199 1.00 89.06 85 LYS A O 1
ATOM 690 N N . LYS A 1 86 ? 11.878 6.308 -19.281 1.00 90.06 86 LYS A N 1
ATOM 691 C CA . LYS A 1 86 ? 12.435 6.596 -20.617 1.00 90.06 86 LYS A CA 1
ATOM 692 C C . LYS A 1 86 ? 12.326 8.095 -20.947 1.00 90.06 86 LYS A C 1
ATOM 694 O O . LYS A 1 86 ? 11.279 8.705 -20.704 1.00 90.06 86 LYS A O 1
ATOM 699 N N . PRO A 1 87 ? 13.359 8.706 -21.560 1.00 92.75 87 PRO A N 1
ATOM 700 C CA . PRO A 1 87 ? 13.374 10.145 -21.839 1.00 92.75 87 PRO A CA 1
ATOM 701 C C . PRO A 1 87 ? 12.194 10.589 -22.716 1.00 92.75 87 PRO A C 1
ATOM 703 O O . PRO A 1 87 ? 11.640 11.666 -22.510 1.00 92.75 87 PRO A O 1
ATOM 706 N N . GLU A 1 88 ? 11.756 9.725 -23.632 1.00 92.88 88 GLU A N 1
ATOM 707 C CA . GLU A 1 88 ? 10.601 9.922 -24.520 1.00 92.88 88 GLU A CA 1
ATOM 708 C C . GLU A 1 88 ? 9.256 9.998 -23.774 1.00 92.88 88 GLU A C 1
ATOM 710 O O . GLU A 1 88 ? 8.300 10.606 -24.260 1.00 92.88 88 GLU A O 1
ATOM 715 N N . ASN A 1 89 ? 9.170 9.391 -22.587 1.00 88.94 89 ASN A N 1
ATOM 716 C CA . ASN A 1 89 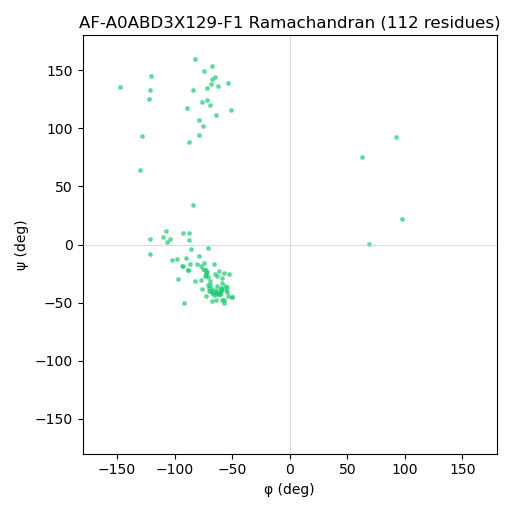? 7.962 9.347 -21.764 1.00 88.94 89 ASN A CA 1
ATOM 717 C C . ASN A 1 89 ? 7.962 10.407 -20.657 1.00 88.94 89 ASN A C 1
ATOM 719 O O . ASN A 1 89 ? 6.904 10.711 -20.112 1.00 88.94 89 ASN A O 1
ATOM 723 N N . LYS A 1 90 ? 9.101 11.059 -20.391 1.00 91.00 90 LYS A N 1
ATOM 724 C CA . LYS A 1 90 ? 9.234 12.076 -19.337 1.00 91.00 90 LYS A CA 1
ATOM 725 C C . LYS A 1 90 ? 8.207 13.204 -19.452 1.00 91.00 90 LYS A C 1
ATOM 727 O O . LYS A 1 90 ? 7.647 13.623 -18.449 1.00 91.00 90 LYS A O 1
ATOM 732 N N . ALA A 1 91 ? 7.929 13.674 -20.668 1.00 93.25 91 ALA A N 1
ATOM 733 C CA . ALA A 1 91 ? 6.940 14.728 -20.905 1.00 93.25 91 ALA A CA 1
ATOM 734 C C . ALA A 1 91 ? 5.479 14.249 -20.780 1.00 93.25 91 ALA A C 1
ATOM 736 O O . ALA A 1 91 ? 4.575 15.075 -20.677 1.00 93.25 91 ALA A O 1
ATOM 737 N N . LYS A 1 92 ? 5.238 12.932 -20.807 1.00 90.69 92 LYS A N 1
ATOM 738 C CA . LYS A 1 92 ? 3.906 12.323 -20.659 1.00 90.69 92 LYS A CA 1
ATOM 739 C C . LYS A 1 92 ? 3.541 12.098 -19.188 1.00 90.69 92 LYS A C 1
ATOM 741 O O . LYS A 1 92 ? 2.365 11.942 -18.873 1.00 90.69 92 LYS A O 1
ATOM 746 N N . ASN A 1 93 ? 4.527 12.132 -18.292 1.00 91.44 93 ASN A N 1
ATOM 747 C CA . ASN A 1 93 ? 4.327 12.007 -16.854 1.00 91.44 93 ASN A CA 1
ATOM 748 C C . ASN A 1 93 ? 4.085 13.394 -16.249 1.00 91.44 93 ASN A C 1
ATOM 750 O O . ASN A 1 93 ? 4.952 14.266 -16.291 1.00 91.44 93 ASN A O 1
ATOM 754 N N . ARG A 1 94 ? 2.902 13.611 -15.665 1.00 94.94 94 ARG A N 1
ATOM 755 C CA . ARG A 1 94 ? 2.587 14.875 -14.975 1.00 94.94 94 ARG A CA 1
ATOM 756 C C . ARG A 1 94 ? 3.413 15.054 -13.700 1.00 94.94 94 ARG A C 1
ATOM 758 O O . ARG A 1 94 ? 3.809 16.171 -13.379 1.00 94.94 94 ARG A O 1
ATOM 765 N N . TYR A 1 95 ? 3.635 13.960 -12.978 1.00 92.31 95 TYR A N 1
ATOM 766 C CA . TYR A 1 95 ? 4.396 13.917 -11.737 1.00 92.31 95 TYR A CA 1
ATOM 767 C C . TYR A 1 95 ? 5.557 12.945 -11.911 1.00 92.31 95 TYR A C 1
ATOM 769 O O . TYR A 1 95 ? 5.371 11.839 -12.408 1.00 92.31 95 TYR A O 1
ATOM 777 N N . ASN A 1 96 ? 6.757 13.356 -11.505 1.00 87.94 96 ASN A N 1
ATOM 778 C CA . ASN A 1 96 ? 7.959 12.536 -11.686 1.00 87.94 96 ASN A CA 1
ATOM 779 C C . ASN A 1 96 ? 8.062 11.391 -10.667 1.00 87.94 96 ASN A C 1
ATOM 781 O O . ASN A 1 96 ? 8.826 10.461 -10.888 1.00 87.94 96 ASN A O 1
ATOM 785 N N . ASN A 1 97 ? 7.322 11.478 -9.560 1.00 88.00 97 ASN A N 1
ATOM 786 C CA . ASN A 1 97 ? 7.326 10.518 -8.455 1.00 88.00 97 ASN A CA 1
ATOM 787 C C . ASN A 1 97 ? 6.098 9.592 -8.446 1.00 88.00 97 ASN A C 1
ATOM 789 O O . ASN A 1 97 ? 5.921 8.845 -7.495 1.00 88.00 97 ASN A O 1
ATOM 793 N N . ILE A 1 98 ? 5.227 9.675 -9.455 1.00 89.44 98 ILE A N 1
ATOM 794 C CA . ILE A 1 98 ? 4.052 8.808 -9.588 1.00 89.44 98 ILE A CA 1
ATOM 795 C C . ILE A 1 98 ? 4.105 8.221 -10.993 1.00 89.44 98 ILE A C 1
ATOM 797 O O . ILE A 1 98 ? 3.679 8.858 -11.958 1.00 89.44 98 ILE A O 1
ATOM 801 N N . LEU A 1 99 ? 4.701 7.037 -11.102 1.00 90.44 99 LEU A N 1
ATOM 802 C CA . LEU A 1 99 ? 4.926 6.333 -12.359 1.00 90.44 99 LEU A CA 1
ATOM 803 C C . LEU A 1 99 ? 4.215 4.975 -12.308 1.00 90.44 99 LEU A C 1
ATOM 805 O O . LEU A 1 99 ? 4.144 4.381 -11.236 1.00 90.44 99 LEU A O 1
ATOM 809 N N . PRO A 1 100 ? 3.672 4.476 -13.429 1.00 88.31 100 PRO A N 1
ATOM 810 C CA . PRO A 1 100 ? 3.112 3.132 -13.465 1.00 88.31 100 PRO A CA 1
ATOM 811 C C . PRO A 1 100 ? 4.232 2.089 -13.408 1.00 88.31 100 PRO A C 1
ATOM 813 O O . PRO A 1 100 ? 5.219 2.216 -14.140 1.00 88.31 100 PRO A O 1
ATOM 816 N N . GLY A 1 101 ? 4.048 1.062 -12.579 1.00 86.38 101 GLY A N 1
ATOM 817 C CA . GLY A 1 101 ? 4.876 -0.140 -12.610 1.00 86.38 101 GLY A CA 1
ATOM 818 C C . GLY A 1 101 ? 4.655 -0.936 -13.899 1.00 86.38 101 GLY A C 1
ATOM 819 O O . GLY A 1 101 ? 3.590 -0.848 -14.523 1.00 86.38 101 GLY A O 1
ATOM 820 N N . ARG A 1 102 ? 5.670 -1.698 -14.313 1.00 83.81 102 ARG A N 1
ATOM 821 C CA . ARG A 1 102 ? 5.701 -2.442 -15.582 1.00 83.81 102 ARG A CA 1
ATOM 822 C C . ARG A 1 102 ? 4.486 -3.351 -15.771 1.00 83.81 102 ARG A C 1
ATOM 824 O O . ARG A 1 102 ? 3.876 -3.331 -16.837 1.00 83.81 102 ARG A O 1
ATOM 831 N N . ASP A 1 103 ? 4.100 -4.086 -14.732 1.00 81.56 103 ASP A N 1
ATOM 832 C CA . ASP A 1 103 ? 3.067 -5.127 -14.823 1.00 81.56 103 ASP A CA 1
ATOM 833 C C . ASP A 1 103 ? 1.638 -4.572 -14.903 1.00 81.56 103 ASP A C 1
ATOM 835 O O . ASP A 1 103 ? 0.723 -5.238 -15.387 1.00 81.56 103 ASP A O 1
ATOM 839 N N . VAL A 1 104 ? 1.441 -3.326 -14.467 1.00 82.19 104 VAL A N 1
ATOM 840 C CA . VAL A 1 104 ? 0.139 -2.639 -14.466 1.00 82.19 104 VAL A CA 1
ATOM 841 C C . VAL A 1 104 ? 0.039 -1.558 -15.545 1.00 82.19 104 VAL A C 1
ATOM 843 O O . VAL A 1 104 ? -0.979 -0.867 -15.652 1.00 82.19 104 VAL A O 1
ATOM 846 N N . GLN A 1 105 ? 1.077 -1.393 -16.371 1.00 82.38 105 GLN A N 1
ATOM 847 C CA . GLN A 1 105 ? 1.081 -0.401 -17.437 1.00 82.3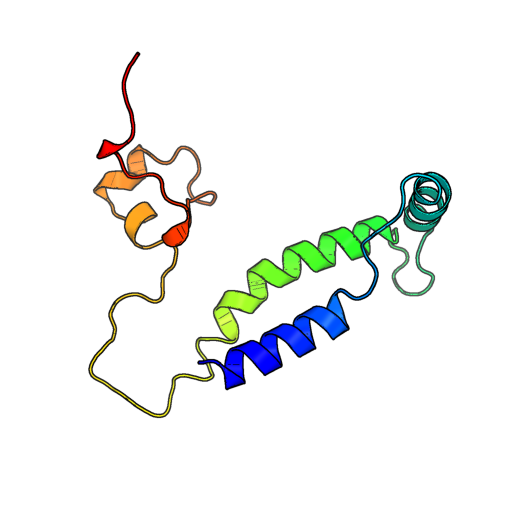8 105 GLN A CA 1
ATOM 848 C C . GLN A 1 105 ? 0.131 -0.810 -18.569 1.00 82.38 105 GLN A C 1
ATOM 850 O O . GLN A 1 105 ? 0.264 -1.864 -19.184 1.00 82.38 105 GLN A O 1
ATOM 855 N N . ILE A 1 106 ? -0.816 0.071 -18.901 1.00 81.31 106 ILE A N 1
ATOM 856 C CA . ILE A 1 106 ? -1.752 -0.166 -20.004 1.00 81.31 106 ILE A CA 1
ATOM 857 C C . ILE A 1 106 ? -1.032 0.081 -21.339 1.00 81.31 106 ILE A C 1
ATOM 859 O O . ILE A 1 106 ? -0.563 1.201 -21.579 1.00 81.31 106 ILE A O 1
ATOM 863 N N . PRO A 1 107 ? -0.980 -0.908 -22.251 1.00 81.56 107 PRO A N 1
ATOM 864 C CA . PRO A 1 107 ? -0.383 -0.715 -23.563 1.00 81.56 107 PRO A CA 1
ATOM 865 C C . PRO A 1 107 ? -1.146 0.345 -24.355 1.00 81.56 107 PRO A C 1
ATOM 867 O O . PRO A 1 107 ? -2.376 0.305 -24.435 1.00 81.56 107 PRO A O 1
ATOM 870 N N . ALA A 1 108 ? -0.420 1.248 -25.020 1.00 74.44 108 ALA A N 1
ATOM 871 C CA . ALA A 1 108 ? -1.016 2.301 -25.847 1.00 74.44 108 ALA A CA 1
ATOM 872 C C . ALA A 1 108 ? -1.928 1.755 -26.966 1.00 74.44 108 ALA A C 1
ATOM 874 O O . ALA A 1 108 ? -2.855 2.439 -27.390 1.00 74.44 108 ALA A O 1
ATOM 875 N N . SER A 1 109 ? -1.711 0.509 -27.403 1.00 75.44 109 SER A N 1
ATOM 876 C CA . SER A 1 109 ? -2.560 -0.209 -28.363 1.00 75.44 109 SER A CA 1
ATOM 877 C C . SER A 1 109 ? -3.974 -0.515 -27.854 1.00 75.44 109 SER A C 1
ATOM 879 O O . SER A 1 109 ? -4.852 -0.808 -28.6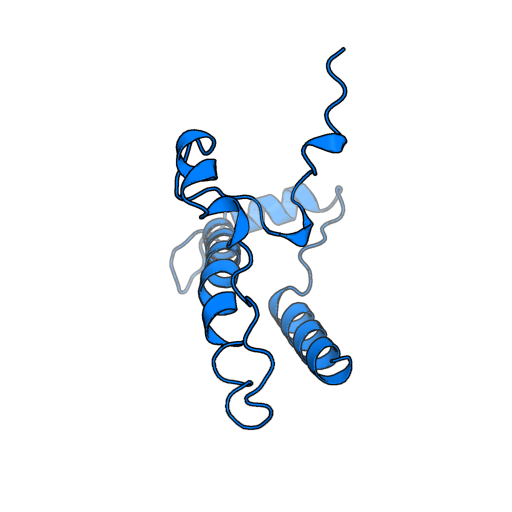59 1.00 75.44 109 SER A O 1
ATOM 881 N N . THR A 1 110 ? -4.207 -0.442 -26.542 1.00 68.31 110 THR A N 1
ATOM 882 C CA . THR A 1 110 ? -5.496 -0.754 -25.898 1.00 68.31 110 THR A CA 1
ATOM 883 C C . THR A 1 110 ? -6.400 0.478 -25.781 1.00 68.31 110 THR A C 1
ATOM 885 O O . THR A 1 110 ? -7.584 0.358 -25.472 1.00 68.31 110 THR A O 1
ATOM 888 N N . CYS A 1 111 ? -5.869 1.679 -26.036 1.00 55.59 111 CYS A N 1
ATOM 889 C CA . CYS A 1 111 ? -6.640 2.913 -25.963 1.00 55.59 111 CYS A CA 1
ATOM 890 C C . CYS A 1 111 ? -7.490 3.075 -27.234 1.00 55.59 111 CYS A C 1
ATOM 892 O O . CYS A 1 111 ? -7.024 3.573 -28.259 1.00 55.59 111 CYS A O 1
ATOM 894 N N . VAL A 1 112 ? -8.743 2.623 -27.173 1.00 49.78 112 VAL A N 1
ATOM 895 C CA . VAL A 1 112 ? -9.752 2.919 -28.193 1.00 49.78 112 VAL A CA 1
ATOM 896 C C . VAL A 1 112 ? -10.263 4.331 -27.931 1.00 49.78 112 VAL A C 1
ATOM 898 O O . VAL A 1 112 ? -10.987 4.565 -26.965 1.00 49.78 112 VAL A O 1
ATOM 901 N N . CYS A 1 113 ? -9.873 5.281 -28.777 1.00 52.06 113 CYS A N 1
ATOM 902 C CA . CYS A 1 113 ? -10.521 6.587 -28.815 1.00 52.06 113 CYS A CA 1
ATOM 903 C C . CYS A 1 113 ? -11.982 6.382 -29.248 1.00 52.06 113 CYS A C 1
ATOM 905 O O . CYS A 1 113 ? -12.224 5.980 -30.388 1.00 52.06 113 CYS A O 1
ATOM 907 N N . VAL A 1 114 ? -12.923 6.611 -28.328 1.00 45.75 114 VAL A N 1
ATOM 908 C CA . VAL A 1 114 ? -14.366 6.728 -28.611 1.00 45.75 114 VAL A CA 1
ATOM 909 C C . VAL A 1 114 ? -14.672 8.146 -29.070 1.00 45.75 114 VAL A C 1
ATOM 911 O O . VAL A 1 114 ? -14.132 9.085 -28.440 1.00 45.75 114 VAL A O 1
#

Mean predicted aligned error: 11.01 Å

Secondary structure (DSSP, 8-state):
-HHHHHHHHHHHHHHHTT----TTTHHHHHHHHTSBPTTT-SBHHHHHHHHHHHHHHHHHHHHHHHSSSS-SS------TTHHHHSTTTGGG-S-TT----GGGPPPGGG----

InterPro domains:
  IPR029021 Protein-tyrosine phosphatase-like [G3DSA:3.90.190.10] (39-110)

Sequence (114 aa):
EQYIFLHETLVEALMLSGTDTASDKFPNVFQELLERDSESGKLKLQLEYERLTHEDENHETVYASISTENDLDEAESQDEFADAKKPENKAKNRYNNILPGRDVQIPASTCVCV

Organism: Sinanodonta woodiana (NCBI:txid1069815)

pLDDT: mean 77.47, std 16.72, range [44.0, 94.94]